Protein AF-A0A3R7V7G3-F1 (afdb_monomer)

Nearest PDB structures (foldseek):
  8i4m-assembly1_m  TM=6.136E-01  e=4.282E-04  Prochlorococcus phage P-SCSP1u
  7q3g-assembly1_B  TM=3.642E-01  e=8.159E-01  Desulfofustis sp. PB-SRB1
  6s0f-assembly1_A  TM=4.697E-01  e=3.737E+00  uncultured bacterium pG7
  6s0f-assembly1_B  TM=4.502E-01  e=4.953E+00  uncultured bacterium pG7
  3abz-assembly1_A  TM=3.541E-01  e=5.866E+00  Kluyveromyces marxianus

Foldseek 3Di:
DDDPDDPPPPDDFPAKDKDKDFFQQPDFKDFAPDAADPDPVQKFKDKQNHTWDDDLVTFWYWAADPVGGGGMIGGNGGRYGGIIMMMIGSDDPPPPPDQPPPNPDPVNVD

Structure (mmCIF, N/CA/C/O backbone):
data_AF-A0A3R7V7G3-F1
#
_entry.id   AF-A0A3R7V7G3-F1
#
loop_
_atom_site.group_PDB
_atom_site.id
_atom_site.type_symbol
_atom_site.label_atom_id
_atom_site.label_alt_id
_atom_site.label_comp_id
_atom_site.label_asym_id
_atom_site.label_entity_id
_atom_site.label_seq_id
_atom_site.pdbx_PDB_ins_code
_atom_site.Cartn_x
_atom_site.Cartn_y
_atom_site.Cartn_z
_atom_site.occupancy
_atom_site.B_iso_or_equiv
_atom_site.auth_seq_id
_atom_site.auth_comp_id
_atom_site.auth_asym_id
_atom_site.auth_atom_id
_atom_site.pdbx_PDB_model_num
ATOM 1 N N . MET A 1 1 ? 26.200 -29.717 -32.144 1.00 53.97 1 MET A N 1
ATOM 2 C CA . MET A 1 1 ? 25.438 -30.305 -31.022 1.00 53.97 1 MET A CA 1
ATOM 3 C C . MET A 1 1 ? 24.330 -29.325 -30.681 1.00 53.97 1 MET A C 1
ATOM 5 O O . MET A 1 1 ? 24.639 -28.250 -30.189 1.00 53.97 1 MET A O 1
ATOM 9 N N . ALA A 1 2 ? 23.085 -29.613 -31.065 1.00 60.56 2 ALA A N 1
ATOM 10 C CA . ALA A 1 2 ? 21.961 -28.725 -30.777 1.00 60.56 2 ALA A CA 1
ATOM 11 C C . ALA A 1 2 ? 21.497 -28.977 -29.339 1.00 60.56 2 ALA A C 1
ATOM 13 O O . ALA A 1 2 ? 21.186 -30.109 -28.975 1.00 60.56 2 ALA A O 1
ATOM 14 N N . TYR A 1 3 ? 21.511 -27.936 -28.517 1.00 64.06 3 TYR A N 1
ATOM 15 C CA . TYR A 1 3 ? 21.035 -27.998 -27.143 1.00 64.06 3 TYR A CA 1
ATOM 16 C C . TYR A 1 3 ? 19.507 -28.187 -27.138 1.00 64.06 3 TYR A C 1
ATOM 18 O O . TYR A 1 3 ? 18.772 -27.313 -27.594 1.00 64.06 3 TYR A O 1
ATOM 26 N N . ILE A 1 4 ? 19.038 -29.345 -26.657 1.00 67.62 4 ILE A N 1
ATOM 27 C CA . ILE A 1 4 ? 17.618 -29.662 -26.427 1.00 67.62 4 ILE A CA 1
ATOM 28 C C . ILE A 1 4 ? 17.340 -29.432 -24.938 1.00 67.62 4 ILE A C 1
ATOM 30 O O . ILE A 1 4 ? 17.350 -30.353 -24.128 1.00 67.62 4 ILE A O 1
ATOM 34 N N . GLY A 1 5 ? 17.153 -28.169 -24.570 1.00 76.31 5 GLY A N 1
ATOM 35 C CA . GLY A 1 5 ? 16.741 -27.746 -23.236 1.00 76.31 5 GLY A CA 1
ATOM 36 C C . GLY A 1 5 ? 15.880 -26.495 -23.344 1.00 76.31 5 GLY A C 1
ATOM 37 O O . GLY A 1 5 ? 16.003 -25.734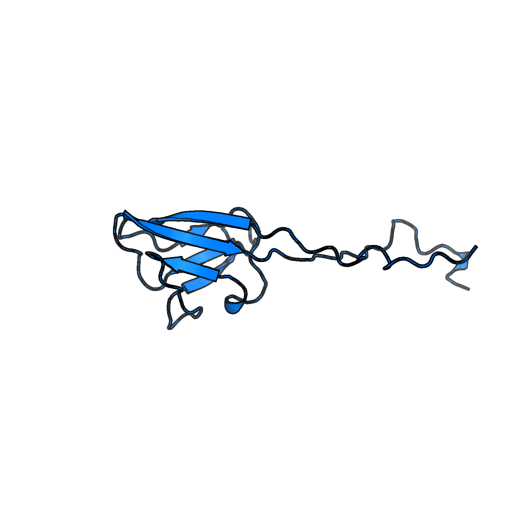 -24.308 1.00 76.31 5 GLY A O 1
ATOM 38 N N . ARG A 1 6 ? 14.970 -26.291 -22.384 1.00 72.75 6 ARG A N 1
ATOM 39 C CA . ARG A 1 6 ? 14.209 -25.039 -22.294 1.00 72.75 6 ARG A CA 1
ATOM 40 C C . ARG A 1 6 ? 15.236 -23.912 -22.130 1.00 72.75 6 ARG A C 1
ATOM 42 O O . ARG A 1 6 ? 16.144 -24.034 -21.312 1.00 72.75 6 ARG A O 1
ATOM 49 N N . ARG A 1 7 ? 15.147 -22.883 -22.974 1.00 74.50 7 ARG A N 1
ATOM 50 C CA . ARG A 1 7 ? 16.058 -21.730 -22.921 1.00 74.50 7 ARG A CA 1
ATOM 51 C C . ARG A 1 7 ? 15.977 -21.130 -21.508 1.00 74.50 7 ARG A C 1
ATOM 53 O O . ARG A 1 7 ? 14.864 -21.132 -20.973 1.00 74.50 7 ARG A O 1
ATOM 60 N N . PRO A 1 8 ? 17.091 -20.668 -20.913 1.00 69.94 8 PRO A N 1
ATOM 61 C CA . PRO A 1 8 ? 17.036 -19.893 -19.681 1.00 69.94 8 PRO A CA 1
ATOM 62 C C . PRO A 1 8 ? 16.019 -18.769 -19.852 1.00 69.94 8 PRO A C 1
ATOM 64 O O . PRO A 1 8 ? 15.979 -18.121 -20.898 1.00 69.94 8 PRO A O 1
ATOM 67 N N . ASP A 1 9 ? 15.145 -18.605 -18.873 1.00 65.31 9 ASP A N 1
ATOM 68 C CA . ASP A 1 9 ? 14.212 -17.494 -18.816 1.00 65.31 9 ASP A CA 1
ATOM 69 C C . ASP A 1 9 ? 14.995 -16.173 -18.831 1.00 65.31 9 ASP A C 1
ATOM 71 O O . ASP A 1 9 ? 15.728 -15.846 -17.909 1.00 65.31 9 ASP A O 1
ATOM 75 N N . GLU A 1 10 ? 14.855 -15.419 -19.922 1.00 58.78 10 GLU A N 1
ATOM 76 C CA . GLU A 1 10 ? 15.418 -14.066 -20.075 1.00 58.78 10 GLU A CA 1
ATOM 77 C C . GLU A 1 10 ? 14.526 -13.003 -19.412 1.00 58.78 10 GLU A C 1
ATOM 79 O O . GLU A 1 10 ? 14.812 -11.808 -19.460 1.00 58.78 10 GLU A O 1
ATOM 84 N N . VAL A 1 11 ? 13.413 -13.435 -18.812 1.00 58.66 11 VAL A N 1
ATOM 85 C CA . VAL A 1 11 ? 12.499 -12.564 -18.083 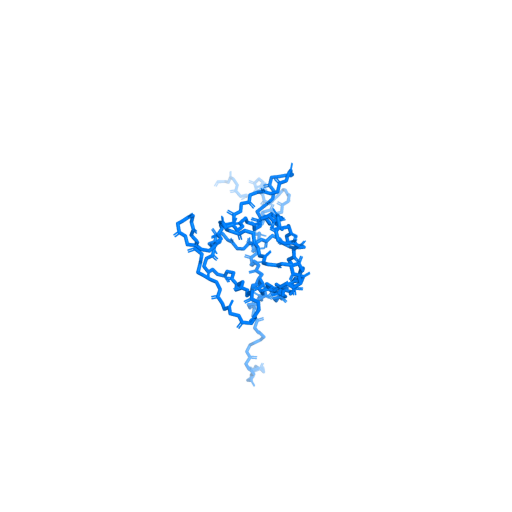1.00 58.66 11 VAL A CA 1
ATOM 86 C C . VAL A 1 11 ? 13.047 -12.415 -16.672 1.00 58.66 11 VAL A C 1
ATOM 88 O O . VAL A 1 11 ? 12.762 -13.233 -15.798 1.00 58.66 11 VAL A O 1
ATOM 91 N N . PHE A 1 12 ? 13.821 -11.356 -16.452 1.00 59.50 12 PHE A N 1
ATOM 92 C CA . PHE A 1 12 ? 13.974 -10.811 -15.111 1.00 59.50 12 PHE A CA 1
ATOM 93 C C . PHE A 1 12 ? 12.562 -10.475 -14.628 1.00 59.50 12 PHE A C 1
ATOM 95 O O . PHE A 1 12 ? 11.821 -9.792 -15.326 1.00 59.50 12 PHE A O 1
ATOM 102 N N . ARG A 1 13 ? 12.136 -11.095 -13.528 1.00 59.00 13 ARG A N 1
ATOM 103 C CA . ARG A 1 13 ? 11.006 -10.594 -12.754 1.00 59.00 13 ARG A CA 1
ATOM 104 C C . ARG A 1 13 ? 11.599 -9.921 -11.543 1.00 59.00 13 ARG A C 1
ATOM 106 O O . ARG A 1 13 ? 12.421 -10.539 -10.859 1.00 59.00 13 ARG A O 1
ATOM 113 N N . ALA A 1 14 ? 11.160 -8.706 -11.260 1.00 63.59 14 AL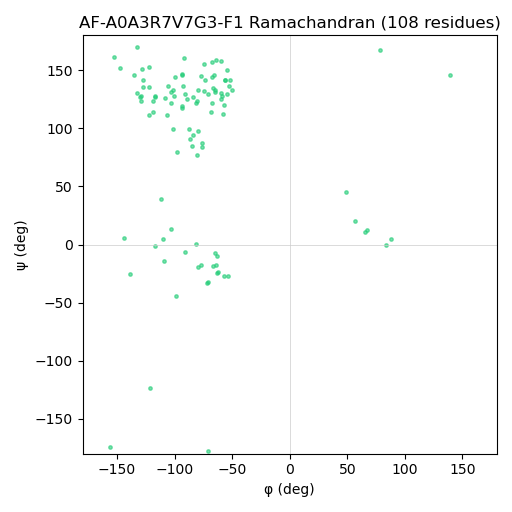A A N 1
ATOM 114 C CA . ALA A 1 14 ? 11.401 -8.115 -9.956 1.00 63.59 14 ALA A CA 1
ATOM 115 C C . ALA A 1 14 ? 10.915 -9.076 -8.849 1.00 63.59 14 ALA A C 1
ATOM 117 O O . ALA A 1 14 ? 9.871 -9.725 -8.973 1.00 63.59 14 ALA A O 1
ATOM 118 N N . GLN A 1 15 ? 11.718 -9.235 -7.793 1.00 75.06 15 GLN A N 1
ATOM 119 C CA . GLN A 1 15 ? 11.287 -9.965 -6.605 1.00 75.06 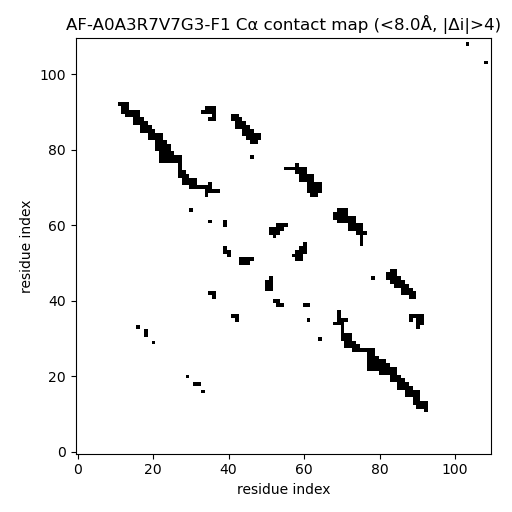15 GLN A CA 1
ATOM 120 C C . GLN A 1 15 ? 10.174 -9.156 -5.941 1.00 75.06 15 GLN A C 1
ATOM 122 O O . GLN A 1 15 ? 10.293 -7.942 -5.821 1.00 75.06 15 GLN A O 1
ATOM 127 N N . ALA A 1 16 ? 9.094 -9.828 -5.543 1.00 82.81 16 ALA A N 1
ATOM 128 C CA . ALA A 1 16 ? 8.026 -9.152 -4.830 1.00 82.81 16 ALA A CA 1
ATOM 129 C C . ALA A 1 16 ? 8.495 -8.778 -3.417 1.00 82.81 16 ALA A C 1
ATOM 131 O O . ALA A 1 16 ? 8.989 -9.642 -2.686 1.00 82.81 16 ALA A O 1
ATOM 132 N N . ASP A 1 17 ? 8.303 -7.518 -3.043 1.00 89.19 17 ASP A N 1
ATOM 133 C CA . ASP A 1 17 ? 8.623 -6.990 -1.720 1.00 89.19 17 ASP A CA 1
ATOM 134 C C . ASP A 1 17 ? 7.399 -7.057 -0.801 1.00 89.19 17 ASP A C 1
ATOM 136 O O . ASP A 1 17 ? 6.251 -6.922 -1.238 1.00 89.19 17 ASP A O 1
ATOM 140 N N . HIS A 1 18 ? 7.656 -7.283 0.487 1.00 91.75 18 HIS A N 1
ATOM 141 C CA . HIS A 1 18 ? 6.633 -7.351 1.523 1.00 91.75 18 HIS A CA 1
ATOM 142 C C . HIS A 1 18 ? 6.917 -6.314 2.607 1.00 91.75 18 HIS A C 1
ATOM 144 O O . HIS A 1 18 ? 7.843 -6.482 3.402 1.00 91.75 18 HIS A O 1
ATOM 150 N N . ASP A 1 19 ? 6.062 -5.299 2.690 1.00 92.94 19 ASP A N 1
ATOM 151 C CA . ASP A 1 19 ? 6.110 -4.283 3.737 1.00 92.94 19 ASP A CA 1
ATOM 152 C C . ASP A 1 19 ? 4.981 -4.509 4.748 1.00 92.94 19 ASP A C 1
ATOM 154 O O . ASP A 1 19 ? 3.837 -4.771 4.373 1.00 92.94 19 ASP A O 1
ATOM 158 N N . SER A 1 20 ? 5.295 -4.402 6.040 1.00 93.56 20 SER A N 1
ATOM 159 C CA . SER A 1 20 ? 4.325 -4.533 7.133 1.00 93.56 20 SER A CA 1
ATOM 160 C C . SER A 1 20 ? 4.298 -3.278 7.995 1.00 93.56 20 SER A C 1
ATOM 162 O O . SER A 1 20 ? 5.349 -2.789 8.411 1.00 93.56 20 SER A O 1
ATOM 164 N N . PHE A 1 21 ? 3.099 -2.815 8.330 1.00 93.94 21 PHE A N 1
ATOM 165 C CA . PHE A 1 21 ? 2.850 -1.658 9.182 1.00 93.94 21 PHE A CA 1
ATOM 166 C C . PHE A 1 21 ? 1.789 -1.986 10.236 1.00 93.94 21 PHE A C 1
ATOM 168 O O . PHE A 1 21 ? 1.115 -3.017 10.190 1.00 93.94 21 PHE A O 1
ATOM 175 N N . THR A 1 22 ? 1.621 -1.086 11.198 1.00 94.75 22 THR A N 1
ATOM 176 C CA . THR A 1 22 ? 0.590 -1.201 12.231 1.00 94.75 22 THR A CA 1
ATOM 177 C C . THR A 1 22 ? -0.189 0.100 12.300 1.00 94.75 22 THR A C 1
ATOM 179 O O . THR A 1 22 ? 0.405 1.173 12.404 1.00 94.75 22 THR A O 1
ATOM 182 N N . GLY A 1 23 ? -1.515 -0.000 12.228 1.00 91.31 23 GLY A N 1
ATOM 183 C CA . GLY A 1 23 ? -2.409 1.138 12.39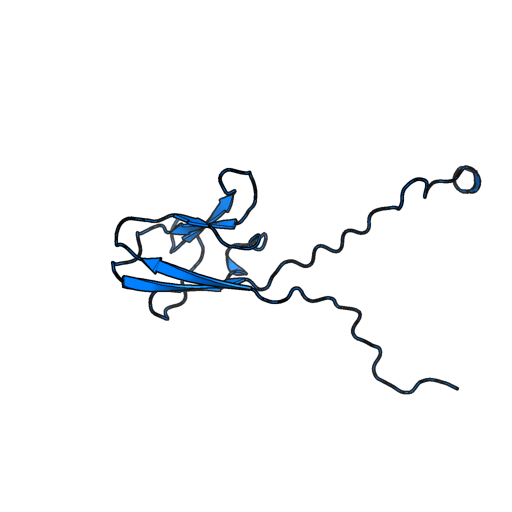6 1.00 91.31 23 GLY A CA 1
ATOM 184 C C . GLY A 1 23 ? -2.383 1.676 13.826 1.00 91.31 23 GLY A C 1
ATOM 185 O O . GLY A 1 23 ? -2.284 0.922 14.796 1.00 91.31 23 GLY A O 1
ATOM 186 N N . ASP A 1 24 ? -2.502 2.990 13.968 1.00 89.88 24 ASP A N 1
ATOM 187 C CA . ASP A 1 24 ? -2.566 3.697 15.253 1.00 89.88 24 ASP A CA 1
ATOM 188 C C . ASP A 1 24 ? -3.911 4.425 15.462 1.00 89.88 24 ASP A C 1
ATOM 190 O O . ASP A 1 24 ? -4.135 5.026 16.512 1.00 89.88 24 ASP A O 1
ATOM 194 N N . GLY A 1 25 ? -4.826 4.360 14.487 1.00 89.62 25 GLY A N 1
ATOM 195 C CA . GLY A 1 25 ? -6.110 5.058 14.506 1.00 89.62 25 GLY A CA 1
ATOM 196 C C . GLY A 1 25 ? -6.071 6.514 14.032 1.00 89.62 25 GLY A C 1
ATOM 197 O O . GLY A 1 25 ? -7.125 7.149 14.012 1.00 89.62 25 GLY A O 1
ATOM 198 N N . SER A 1 26 ? -4.910 7.062 13.651 1.00 92.31 26 SER A N 1
ATOM 199 C CA . SER A 1 26 ? -4.788 8.466 13.221 1.00 92.31 26 SER A CA 1
ATOM 200 C C . SER A 1 26 ? -3.871 8.698 12.017 1.00 92.31 26 SER A C 1
ATOM 202 O O . SER A 1 26 ? -4.046 9.695 11.313 1.00 92.31 26 SER A O 1
ATOM 204 N N . THR A 1 27 ? -2.900 7.826 11.774 1.00 93.31 27 THR A N 1
ATOM 205 C CA . THR A 1 27 ? -1.949 7.917 10.672 1.00 93.31 27 THR A CA 1
ATOM 206 C C . THR A 1 27 ? -2.570 7.320 9.416 1.00 93.31 27 THR A C 1
ATOM 208 O O . THR A 1 27 ? -3.049 6.189 9.402 1.00 93.31 27 THR A O 1
ATOM 211 N N . VAL A 1 28 ? -2.564 8.103 8.340 1.00 94.19 28 VAL A N 1
ATOM 212 C CA . VAL A 1 28 ? -3.084 7.703 7.022 1.00 94.19 28 VAL A CA 1
ATOM 213 C C . VAL A 1 28 ? -1.983 7.489 5.990 1.00 94.19 28 VAL A C 1
ATOM 215 O O . VAL A 1 28 ? -2.246 6.918 4.939 1.00 94.19 28 VAL A O 1
ATOM 218 N N . ILE A 1 29 ? -0.764 7.948 6.272 1.00 94.06 29 ILE A N 1
ATOM 219 C CA . ILE A 1 29 ? 0.361 7.922 5.338 1.00 94.06 29 ILE A CA 1
ATOM 220 C C . ILE A 1 29 ? 1.367 6.870 5.788 1.00 94.06 29 ILE A C 1
ATOM 222 O O . ILE A 1 29 ? 1.859 6.928 6.913 1.00 94.06 29 ILE A O 1
ATOM 226 N N . PHE A 1 30 ? 1.701 5.958 4.880 1.00 93.44 30 PHE A N 1
ATOM 227 C CA . PHE A 1 30 ? 2.715 4.927 5.070 1.00 93.44 30 PHE A CA 1
ATOM 228 C C . PHE A 1 30 ? 3.628 4.905 3.845 1.00 93.44 30 PHE A C 1
ATOM 230 O O . PHE A 1 30 ? 3.146 4.881 2.714 1.00 93.44 30 PHE A O 1
ATOM 237 N N . ASP A 1 31 ? 4.939 4.940 4.066 1.00 93.88 31 ASP A N 1
ATOM 238 C CA . ASP A 1 31 ? 5.935 4.914 2.994 1.00 93.88 31 ASP A CA 1
ATOM 239 C C . ASP A 1 31 ? 6.504 3.486 2.862 1.00 93.88 31 ASP A C 1
ATOM 241 O O . ASP A 1 31 ? 6.932 2.886 3.850 1.00 93.88 31 ASP A O 1
ATOM 245 N N . LEU A 1 32 ? 6.473 2.942 1.644 1.00 91.00 32 LEU A N 1
ATOM 246 C CA . LEU A 1 32 ? 7.008 1.630 1.273 1.00 91.00 32 LEU A CA 1
ATOM 247 C C . LEU A 1 32 ? 8.536 1.647 1.201 1.00 91.00 32 LEU A C 1
ATOM 249 O O . LEU A 1 32 ? 9.159 2.687 0.962 1.00 91.00 32 LEU A O 1
ATOM 253 N N . SER A 1 33 ? 9.146 0.475 1.375 1.00 89.50 33 SER A N 1
ATOM 254 C CA . SER A 1 33 ? 10.603 0.320 1.296 1.00 89.50 33 SER A CA 1
ATOM 255 C C . SER A 1 33 ? 11.128 0.455 -0.138 1.00 89.50 33 SER A C 1
ATOM 257 O O . SER A 1 33 ? 12.216 0.998 -0.358 1.00 89.50 33 SER A O 1
ATOM 259 N N . VAL A 1 34 ? 10.324 0.028 -1.114 1.00 87.56 34 VAL A N 1
ATOM 260 C CA . VAL A 1 34 ? 10.621 0.052 -2.552 1.00 87.56 34 VAL A CA 1
ATOM 261 C C . VAL A 1 34 ? 9.549 0.847 -3.295 1.00 87.56 34 VAL A C 1
ATOM 263 O O . VAL A 1 34 ? 8.404 0.939 -2.852 1.00 87.56 34 VAL A O 1
ATOM 266 N N . ASP A 1 35 ? 9.926 1.430 -4.434 1.00 87.69 35 ASP A N 1
ATOM 267 C CA . ASP A 1 35 ? 8.993 2.128 -5.316 1.00 87.69 35 ASP A CA 1
ATOM 268 C C . ASP A 1 35 ? 7.819 1.219 -5.713 1.00 87.69 35 ASP A C 1
ATOM 270 O O . ASP A 1 35 ? 7.991 0.082 -6.164 1.00 87.69 35 ASP A O 1
ATOM 274 N N . ALA A 1 36 ? 6.614 1.745 -5.544 1.00 85.81 36 ALA A N 1
ATOM 275 C CA . ALA A 1 36 ? 5.367 1.148 -5.972 1.00 85.81 36 ALA A CA 1
ATOM 276 C C . ALA A 1 36 ? 5.261 1.099 -7.510 1.00 85.81 36 ALA A C 1
ATOM 278 O O . ALA A 1 36 ? 5.912 1.878 -8.216 1.00 85.81 36 ALA A O 1
ATOM 279 N N . PRO A 1 37 ? 4.426 0.190 -8.044 1.00 83.25 37 PRO A N 1
ATOM 280 C CA . PRO A 1 37 ? 4.102 0.163 -9.464 1.00 83.25 37 PRO A CA 1
ATOM 281 C C . PRO A 1 37 ? 3.355 1.435 -9.896 1.00 83.25 37 PRO A C 1
ATOM 283 O O . PRO A 1 37 ? 2.724 2.108 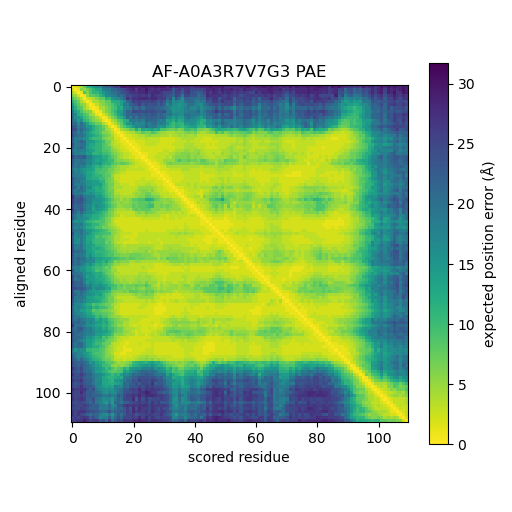-9.083 1.00 83.25 37 PRO A O 1
ATOM 286 N N . ASP A 1 38 ? 3.385 1.731 -11.199 1.00 79.31 38 ASP A N 1
ATOM 287 C CA . ASP A 1 38 ? 2.762 2.937 -11.773 1.00 79.31 38 ASP A CA 1
ATOM 288 C C . ASP A 1 38 ? 1.227 2.963 -11.620 1.00 79.31 38 ASP A C 1
ATOM 290 O O . ASP A 1 38 ? 0.600 4.010 -11.775 1.00 79.31 38 ASP A O 1
ATOM 294 N N . ASN A 1 39 ? 0.614 1.809 -11.343 1.00 82.38 39 ASN A N 1
ATOM 295 C CA . ASN A 1 39 ? -0.819 1.659 -11.137 1.00 82.38 39 ASN A CA 1
ATOM 296 C C . ASN A 1 39 ? -1.118 1.148 -9.723 1.00 82.38 39 ASN A C 1
ATOM 298 O O . ASN A 1 39 ? -0.706 0.054 -9.338 1.00 82.38 39 ASN A O 1
ATOM 302 N N . ASP A 1 40 ? -1.936 1.901 -8.990 1.00 81.19 40 ASP A N 1
ATOM 303 C CA . ASP A 1 40 ? -2.382 1.588 -7.632 1.00 81.19 40 ASP A CA 1
ATOM 304 C C . ASP A 1 40 ? -3.022 0.196 -7.489 1.00 81.19 40 ASP A C 1
ATOM 306 O O . ASP A 1 40 ? -2.979 -0.397 -6.407 1.00 81.19 40 ASP A O 1
ATOM 310 N N . ALA A 1 41 ? -3.612 -0.332 -8.568 1.00 83.12 41 ALA A N 1
ATOM 311 C CA . ALA A 1 41 ? -4.257 -1.646 -8.595 1.00 83.12 41 ALA A CA 1
ATOM 312 C C . ALA A 1 41 ? -3.300 -2.837 -8.678 1.00 83.12 41 ALA A C 1
ATOM 314 O O . ALA A 1 41 ? -3.707 -3.957 -8.350 1.00 83.12 41 ALA A O 1
ATOM 315 N N . ASP A 1 42 ? -2.053 -2.599 -9.078 1.00 86.44 42 ASP A N 1
ATOM 316 C CA . ASP A 1 42 ? -1.025 -3.638 -9.140 1.00 86.44 42 ASP A CA 1
ATOM 317 C C . ASP A 1 42 ? -0.435 -3.918 -7.750 1.00 86.44 42 ASP A C 1
ATOM 319 O O . ASP A 1 42 ? 0.104 -4.996 -7.500 1.00 86.44 42 ASP A O 1
ATOM 323 N N . LEU A 1 43 ? -0.598 -2.977 -6.817 1.00 90.31 43 LEU A N 1
ATOM 324 C CA . LEU A 1 43 ? -0.237 -3.151 -5.420 1.00 90.31 43 LEU A CA 1
ATOM 325 C C . LEU A 1 43 ? -1.322 -3.941 -4.675 1.00 90.31 43 LEU A C 1
ATOM 327 O O . LEU A 1 43 ? -2.513 -3.635 -4.755 1.00 90.31 43 LEU A O 1
ATOM 331 N N . ALA A 1 44 ? -0.921 -4.946 -3.897 1.00 91.88 44 ALA A N 1
ATOM 332 C CA . ALA A 1 44 ? -1.849 -5.684 -3.049 1.00 91.88 44 ALA A CA 1
ATOM 333 C C . ALA A 1 44 ? -1.724 -5.211 -1.596 1.00 91.88 44 ALA A C 1
ATOM 335 O O . ALA A 1 44 ? -0.819 -5.624 -0.875 1.00 91.88 44 ALA A O 1
ATOM 336 N N . VAL A 1 45 ? -2.649 -4.343 -1.180 1.00 93.44 45 VAL A N 1
ATOM 337 C CA . VAL A 1 45 ? -2.723 -3.788 0.179 1.00 93.44 45 VAL A CA 1
ATOM 338 C C . VAL A 1 45 ? -3.795 -4.510 0.986 1.00 93.44 45 VAL A C 1
ATOM 340 O O . VAL A 1 45 ? -4.931 -4.673 0.526 1.00 93.44 45 VAL A O 1
ATOM 343 N N . PHE A 1 46 ? -3.451 -4.900 2.207 1.00 94.69 46 PHE A N 1
ATOM 344 C CA . PHE A 1 46 ? -4.344 -5.577 3.136 1.00 94.69 46 PHE A CA 1
ATOM 345 C C . PHE A 1 46 ? -4.361 -4.853 4.477 1.00 94.69 46 PHE A C 1
ATOM 347 O O . PHE A 1 46 ? -3.328 -4.387 4.948 1.00 94.69 46 PHE A O 1
ATOM 354 N N . VAL A 1 47 ? -5.545 -4.779 5.081 1.00 94.38 47 VAL A N 1
ATOM 355 C CA . VAL A 1 47 ? -5.765 -4.275 6.442 1.00 94.38 47 VAL A CA 1
ATOM 356 C C . VAL A 1 47 ? -6.591 -5.328 7.168 1.00 94.38 47 VAL A C 1
ATOM 358 O O . VAL A 1 47 ? -7.643 -5.714 6.661 1.00 94.38 47 VAL A O 1
ATOM 361 N N . ASP A 1 48 ? -6.098 -5.841 8.294 1.00 93.50 48 ASP A N 1
ATOM 362 C CA . ASP A 1 48 ? -6.708 -6.940 9.056 1.00 93.50 48 ASP A CA 1
ATOM 363 C C . ASP A 1 48 ? -7.081 -8.138 8.169 1.00 93.50 48 ASP A C 1
ATOM 365 O O . ASP A 1 48 ? -8.177 -8.698 8.237 1.00 93.50 48 ASP A O 1
ATOM 369 N N . ASN A 1 49 ? -6.157 -8.516 7.278 1.00 92.12 49 ASN A N 1
ATOM 370 C CA . ASN A 1 49 ? -6.324 -9.618 6.328 1.00 92.12 49 ASN A CA 1
ATOM 371 C C . ASN A 1 49 ? -7.430 -9.390 5.265 1.00 92.12 49 ASN A C 1
ATOM 373 O O . ASN A 1 49 ? -7.780 -10.311 4.520 1.00 92.12 49 ASN A O 1
ATOM 377 N N . VAL A 1 50 ? -7.964 -8.165 5.159 1.00 93.69 50 VAL A N 1
ATOM 378 C CA . VAL A 1 50 ? -8.937 -7.739 4.142 1.00 93.69 50 VAL A CA 1
ATOM 379 C C . VAL A 1 50 ? -8.238 -6.911 3.069 1.00 93.69 50 VAL A C 1
ATOM 381 O O . VAL A 1 50 ? -7.662 -5.857 3.353 1.00 93.69 50 VAL A O 1
ATOM 384 N N . ARG A 1 51 ? -8.329 -7.365 1.813 1.00 93.19 51 ARG A N 1
ATOM 385 C CA . ARG A 1 51 ? -7.793 -6.631 0.659 1.00 93.19 51 ARG A CA 1
ATOM 386 C C . ARG A 1 51 ? -8.534 -5.307 0.476 1.00 93.19 51 ARG A C 1
ATOM 388 O O . ARG A 1 51 ? -9.762 -5.279 0.463 1.00 93.19 51 ARG A O 1
ATOM 395 N N . GLN A 1 52 ? -7.773 -4.241 0.277 1.00 94.25 52 GLN A N 1
ATOM 396 C CA . GLN A 1 52 ? -8.281 -2.891 0.069 1.00 94.25 52 GLN A CA 1
ATOM 397 C C . GLN A 1 52 ? -8.431 -2.567 -1.422 1.00 94.25 52 GLN A C 1
ATOM 399 O O . GLN A 1 52 ? -7.648 -3.039 -2.248 1.00 94.25 52 GLN A O 1
ATOM 404 N N . GLU A 1 53 ? -9.444 -1.771 -1.774 1.00 93.31 53 GLU A N 1
ATOM 405 C CA . GLU A 1 53 ? -9.654 -1.312 -3.152 1.00 93.31 53 GLU A CA 1
ATOM 406 C C . GLU A 1 53 ? -8.890 0.007 -3.380 1.00 93.31 53 GLU A C 1
ATOM 408 O O . GLU A 1 53 ? -9.103 0.967 -2.628 1.00 93.31 53 GLU A O 1
ATOM 413 N N . PRO A 1 54 ? -8.021 0.095 -4.402 1.00 93.06 54 PRO A N 1
ATOM 414 C CA . PRO A 1 54 ? -7.345 1.343 -4.745 1.00 93.06 54 PRO A CA 1
ATOM 415 C C . PRO A 1 54 ? -8.341 2.398 -5.248 1.00 93.06 54 PRO A C 1
ATOM 417 O O . PRO A 1 54 ? -9.318 2.092 -5.935 1.00 93.06 54 PRO A O 1
ATOM 420 N N . GLY A 1 55 ? -8.072 3.664 -4.943 1.00 88.88 55 GLY A N 1
ATOM 421 C CA . GLY A 1 55 ? -8.812 4.824 -5.423 1.00 88.88 55 GLY A CA 1
ATOM 422 C C . GLY A 1 55 ? -9.038 5.889 -4.349 1.00 88.88 55 GLY A C 1
ATOM 423 O O . GLY A 1 55 ? -9.306 5.598 -3.185 1.00 88.88 55 GLY A O 1
ATOM 424 N N . SER A 1 56 ? -9.040 7.153 -4.774 1.00 85.25 56 SER A N 1
ATOM 425 C CA . SER A 1 56 ? -9.254 8.318 -3.898 1.00 85.25 56 SER A CA 1
ATOM 426 C C . SER A 1 56 ? -10.633 8.362 -3.235 1.00 85.25 56 SER A C 1
ATOM 428 O O . SER A 1 56 ? -10.796 8.968 -2.184 1.00 85.25 56 SER A O 1
ATOM 430 N N . SER A 1 57 ? -11.632 7.719 -3.844 1.00 89.62 57 SER A N 1
ATOM 431 C CA . SER A 1 57 ? -12.984 7.551 -3.285 1.00 89.62 57 SER A CA 1
ATOM 432 C C . SER A 1 57 ? -13.220 6.143 -2.719 1.00 89.62 57 SER A C 1
ATOM 434 O O . SER A 1 57 ? -14.370 5.752 -2.519 1.00 89.62 57 SER A O 1
ATOM 436 N N . LYS A 1 58 ? -12.149 5.360 -2.542 1.00 89.81 58 LYS A N 1
ATOM 437 C CA . LYS A 1 58 ? -12.158 3.957 -2.107 1.00 89.81 58 LYS A CA 1
ATOM 438 C C . LYS A 1 58 ? -11.343 3.818 -0.818 1.00 89.81 58 LYS A C 1
ATOM 440 O O . LYS A 1 58 ? -11.668 4.503 0.149 1.00 89.81 58 LYS A O 1
ATOM 445 N N . SER A 1 59 ? -10.325 2.955 -0.780 1.00 91.69 59 SER A N 1
ATOM 446 C CA . SER A 1 59 ? -9.545 2.698 0.435 1.00 91.69 59 SER A CA 1
ATOM 447 C C . SER A 1 59 ? -8.225 3.469 0.491 1.00 91.69 59 SER A C 1
ATOM 449 O O . SER A 1 59 ? -7.894 4.003 1.550 1.00 91.69 59 SER A O 1
ATOM 451 N N . TYR A 1 60 ? -7.456 3.528 -0.603 1.00 93.81 60 TYR A N 1
ATOM 452 C CA . TYR A 1 60 ? -6.122 4.149 -0.609 1.00 93.81 60 TYR A CA 1
ATOM 453 C C . TYR A 1 60 ? -5.706 4.692 -1.981 1.00 93.81 60 TYR A C 1
ATOM 455 O O . TYR A 1 60 ? -6.229 4.270 -3.006 1.00 93.81 60 TYR A O 1
ATOM 463 N N . THR A 1 61 ? -4.721 5.587 -1.999 1.00 92.94 61 THR A N 1
ATOM 464 C CA . THR A 1 61 ? -4.029 6.062 -3.211 1.00 92.94 61 THR A CA 1
ATOM 465 C C . THR A 1 61 ? -2.523 5.936 -3.059 1.00 92.94 61 THR A C 1
ATOM 467 O O . THR A 1 61 ? -2.014 6.072 -1.942 1.00 92.94 61 THR A O 1
ATOM 470 N N . ILE A 1 62 ? -1.809 5.752 -4.167 1.00 92.31 62 ILE A N 1
ATOM 471 C CA . ILE A 1 62 ? -0.343 5.788 -4.193 1.00 92.31 62 ILE A CA 1
ATOM 472 C C . ILE A 1 62 ? 0.136 7.154 -4.696 1.00 92.31 62 ILE A C 1
ATOM 474 O O . ILE A 1 62 ? -0.488 7.791 -5.543 1.00 92.31 62 ILE A O 1
ATOM 478 N N . GLY A 1 63 ? 1.243 7.641 -4.145 1.00 90.81 63 GLY A N 1
ATOM 479 C CA . GLY A 1 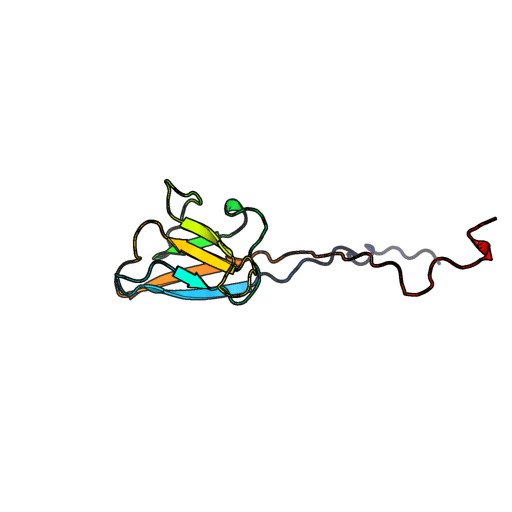63 ? 1.859 8.887 -4.569 1.00 90.81 63 GLY A CA 1
ATOM 480 C C . GLY A 1 63 ? 3.343 8.973 -4.245 1.00 90.81 63 GLY A C 1
ATOM 481 O O . GLY A 1 63 ? 3.974 8.023 -3.775 1.00 90.81 63 GLY A O 1
ATOM 482 N N . ALA A 1 64 ? 3.898 10.153 -4.508 1.00 91.31 64 ALA A N 1
ATOM 483 C CA . ALA A 1 64 ? 5.287 10.454 -4.215 1.00 91.31 64 ALA A CA 1
ATOM 484 C C . ALA A 1 64 ? 5.536 10.639 -2.707 1.00 91.31 64 ALA A C 1
ATOM 486 O O . ALA A 1 64 ? 4.737 11.250 -1.986 1.00 91.31 64 ALA A O 1
ATOM 487 N N . ASP A 1 65 ? 6.684 10.151 -2.246 1.00 89.06 65 ASP A N 1
ATOM 488 C CA . ASP A 1 65 ? 7.243 10.469 -0.940 1.00 89.06 65 ASP A CA 1
ATOM 489 C C . ASP A 1 65 ? 7.765 11.920 -0.887 1.00 89.06 65 ASP A C 1
ATOM 491 O O . ASP A 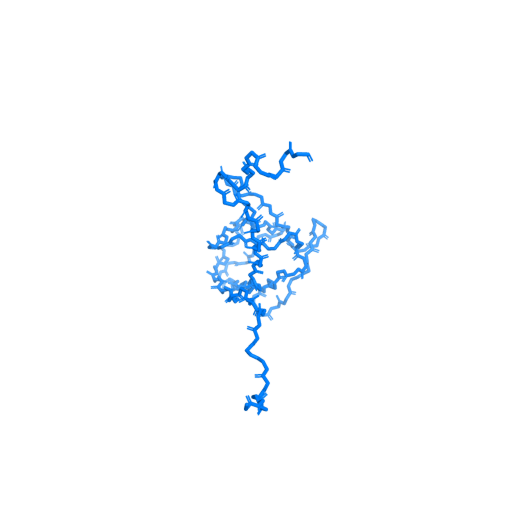1 65 ? 7.682 12.688 -1.849 1.00 89.06 65 ASP A O 1
ATOM 495 N N . GLY A 1 66 ? 8.341 12.316 0.252 1.00 84.00 66 GLY A N 1
ATOM 496 C CA . GLY A 1 66 ? 8.956 13.644 0.408 1.00 84.00 66 GLY A CA 1
ATOM 497 C C . GLY A 1 66 ? 10.168 13.905 -0.502 1.00 84.00 66 GLY A C 1
ATOM 498 O O . GLY A 1 66 ? 10.626 15.040 -0.582 1.00 84.00 66 GLY A O 1
ATOM 499 N N . SER A 1 67 ? 10.675 12.874 -1.183 1.00 87.44 67 SER A N 1
ATOM 500 C CA . SER A 1 67 ? 11.827 12.916 -2.089 1.00 87.44 67 SER A CA 1
ATOM 501 C C . SER A 1 67 ? 11.434 12.737 -3.565 1.00 87.44 67 SER A C 1
ATOM 503 O O . SER A 1 67 ? 12.317 12.681 -4.418 1.00 87.44 67 SER A O 1
ATOM 505 N N . GLY A 1 68 ? 10.135 12.661 -3.884 1.00 86.12 68 GLY A N 1
ATOM 506 C CA . GLY A 1 68 ? 9.622 12.530 -5.251 1.00 86.12 68 GLY A CA 1
ATOM 507 C C . GLY A 1 68 ? 9.490 11.097 -5.782 1.00 86.12 68 GLY A C 1
ATOM 508 O O . GLY A 1 68 ? 9.148 10.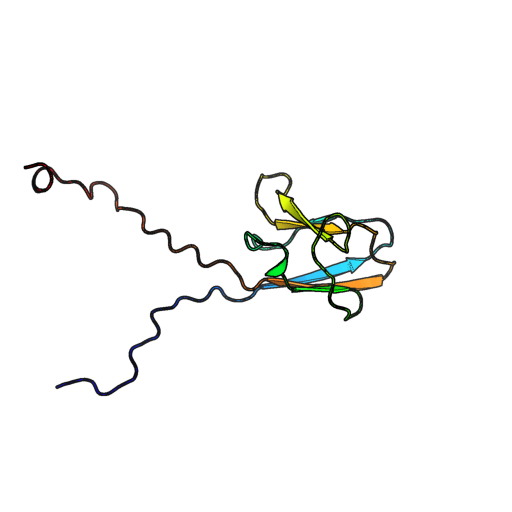925 -6.948 1.00 86.12 68 GLY A O 1
ATOM 509 N N . ASN A 1 69 ? 9.738 10.072 -4.966 1.00 88.12 69 ASN A N 1
ATOM 510 C CA . ASN A 1 69 ? 9.675 8.670 -5.389 1.00 88.12 69 ASN A CA 1
ATOM 511 C C . ASN A 1 69 ? 8.290 8.090 -5.110 1.00 88.12 69 ASN A C 1
ATOM 513 O O . ASN A 1 69 ? 7.738 8.319 -4.034 1.00 88.12 69 ASN A O 1
ATOM 517 N N . ILE A 1 70 ? 7.728 7.330 -6.048 1.00 89.19 70 ILE A N 1
ATOM 518 C CA . ILE A 1 70 ? 6.373 6.777 -5.932 1.00 89.19 70 ILE A CA 1
ATOM 519 C C . ILE A 1 70 ? 6.386 5.593 -4.965 1.00 89.19 70 ILE A C 1
ATOM 521 O O . ILE A 1 70 ? 6.527 4.456 -5.381 1.00 89.19 70 ILE A O 1
ATOM 525 N N . ARG A 1 71 ? 6.289 5.852 -3.662 1.00 91.31 71 ARG A N 1
ATOM 526 C CA . ARG A 1 71 ? 6.303 4.821 -2.604 1.00 91.31 71 ARG A CA 1
ATOM 527 C C . ARG A 1 71 ? 5.387 5.145 -1.427 1.00 91.31 71 ARG A C 1
ATOM 529 O O . ARG A 1 71 ? 5.358 4.412 -0.447 1.00 91.31 71 ARG A O 1
ATOM 536 N N . ARG A 1 72 ? 4.604 6.219 -1.512 1.00 93.06 72 ARG A N 1
ATOM 537 C CA . ARG A 1 72 ? 3.695 6.633 -0.445 1.00 93.06 72 ARG A CA 1
ATOM 538 C C . ARG A 1 72 ? 2.303 6.066 -0.656 1.00 93.06 72 ARG A C 1
ATOM 540 O O . ARG A 1 72 ? 1.640 6.438 -1.618 1.00 93.06 72 ARG A O 1
ATOM 547 N N . ILE A 1 73 ? 1.819 5.268 0.285 1.00 93.19 73 ILE A N 1
ATOM 548 C CA . ILE A 1 73 ? 0.409 4.892 0.385 1.00 93.19 73 ILE A CA 1
ATOM 549 C C . ILE A 1 73 ? -0.294 5.896 1.291 1.00 93.19 73 ILE A C 1
ATOM 551 O O . ILE A 1 73 ? 0.149 6.166 2.406 1.00 93.19 73 ILE A O 1
ATOM 555 N N . THR A 1 74 ? -1.411 6.440 0.817 1.00 94.31 74 THR A N 1
ATOM 556 C CA . THR A 1 74 ? -2.297 7.295 1.611 1.00 94.31 74 THR A CA 1
ATOM 557 C C . THR A 1 74 ? -3.670 6.650 1.703 1.00 94.31 74 THR A C 1
ATOM 559 O O . THR A 1 74 ? -4.363 6.520 0.696 1.00 94.31 74 THR A O 1
ATOM 562 N N . PHE A 1 75 ? -4.071 6.246 2.904 1.00 94.00 75 PHE A N 1
ATOM 563 C CA . PHE A 1 75 ? -5.413 5.744 3.169 1.00 94.00 75 PHE A CA 1
ATOM 564 C C . PHE A 1 75 ? -6.423 6.888 3.262 1.00 94.00 75 PHE A C 1
ATOM 566 O O . PHE A 1 75 ? -6.132 7.966 3.779 1.00 94.00 75 PHE A O 1
ATOM 573 N N . VAL A 1 76 ? -7.644 6.632 2.796 1.00 93.75 76 VAL A N 1
ATOM 574 C CA . VAL A 1 76 ? -8.764 7.582 2.896 1.00 93.75 76 VAL A CA 1
ATOM 575 C C . VAL A 1 76 ? -9.262 7.691 4.344 1.00 93.75 76 VAL A C 1
ATOM 577 O O . VAL A 1 76 ? -9.680 8.759 4.785 1.00 93.75 76 VAL A O 1
ATOM 580 N N . VAL A 1 77 ? -9.188 6.589 5.097 1.00 91.69 77 VAL A N 1
ATOM 581 C CA . VAL A 1 77 ? -9.535 6.506 6.522 1.00 91.69 77 VAL A CA 1
ATOM 582 C C . VAL A 1 77 ? -8.357 5.896 7.270 1.00 91.69 77 VAL A C 1
ATOM 584 O O . VAL A 1 77 ? -7.795 4.903 6.816 1.00 91.69 77 VAL A O 1
ATOM 587 N N . ALA A 1 78 ? -7.994 6.479 8.415 1.00 92.69 78 ALA A N 1
ATOM 588 C CA . ALA A 1 78 ? -6.913 5.957 9.244 1.00 92.69 78 ALA A CA 1
ATOM 589 C C . ALA A 1 78 ? -7.233 4.517 9.689 1.00 92.69 78 ALA A C 1
ATOM 591 O O . ALA A 1 78 ? -8.299 4.292 10.275 1.00 92.69 78 ALA A O 1
ATOM 592 N N . PRO A 1 79 ? -6.341 3.545 9.430 1.00 92.06 79 PRO A N 1
ATOM 593 C CA . PRO A 1 79 ? -6.489 2.190 9.943 1.00 92.06 79 PRO A CA 1
ATOM 594 C C . PRO A 1 79 ? -6.611 2.200 11.470 1.00 92.06 79 PRO A C 1
ATOM 596 O O . PRO A 1 79 ? -5.943 2.988 12.143 1.00 92.06 79 PRO A O 1
ATOM 599 N N . ALA A 1 80 ? -7.473 1.339 12.019 1.00 92.75 80 ALA A N 1
ATOM 600 C CA . ALA A 1 80 ? -7.737 1.285 13.454 1.00 92.75 80 ALA A CA 1
ATOM 601 C C . ALA A 1 80 ? -6.463 0.987 14.265 1.00 92.75 80 ALA A C 1
ATOM 603 O O . ALA A 1 80 ? -5.492 0.424 13.760 1.00 92.75 80 ALA A O 1
ATOM 604 N N . ALA A 1 81 ? -6.468 1.355 15.547 1.00 90.44 81 ALA A N 1
ATOM 605 C CA . ALA A 1 81 ? -5.342 1.067 16.425 1.00 90.44 81 ALA A CA 1
ATOM 606 C C . ALA A 1 81 ? -5.098 -0.448 16.512 1.00 90.44 81 ALA A C 1
ATOM 608 O O . ALA A 1 81 ? -6.017 -1.212 16.799 1.00 90.44 81 ALA A O 1
ATOM 609 N N . SER A 1 82 ? -3.843 -0.860 16.324 1.00 91.19 82 SER A N 1
ATOM 610 C CA . SER A 1 82 ? -3.404 -2.262 16.235 1.00 91.19 82 SER A CA 1
ATOM 611 C C . SER A 1 82 ? -3.902 -3.033 15.006 1.00 91.19 82 SER A C 1
ATOM 613 O O . SER A 1 82 ? -3.749 -4.251 14.984 1.00 91.19 82 SER A O 1
ATOM 615 N N . ALA A 1 83 ? -4.459 -2.360 13.991 1.00 92.38 83 ALA A N 1
ATOM 616 C CA . ALA A 1 83 ? -4.784 -3.012 12.726 1.00 92.38 83 ALA A CA 1
ATOM 617 C C . ALA A 1 83 ? -3.496 -3.471 12.029 1.00 92.38 83 ALA A C 1
ATOM 619 O O . ALA A 1 83 ? -2.545 -2.690 11.895 1.00 92.38 83 ALA A O 1
ATOM 620 N N . GLU A 1 84 ? -3.463 -4.725 11.586 1.00 94.06 84 GLU A N 1
ATOM 621 C CA . GLU A 1 84 ? -2.322 -5.267 10.846 1.00 94.06 84 GLU A CA 1
ATOM 622 C C . GLU A 1 84 ? -2.421 -4.835 9.388 1.00 94.06 84 GLU A C 1
ATOM 624 O O . GLU A 1 84 ? -3.421 -5.097 8.717 1.00 94.06 84 GLU A O 1
ATOM 629 N N . ILE A 1 85 ? -1.381 -4.174 8.888 1.00 95.06 85 ILE A N 1
ATOM 630 C CA . ILE A 1 85 ? -1.315 -3.733 7.500 1.00 95.06 85 ILE A CA 1
ATOM 631 C C . ILE A 1 85 ? -0.146 -4.449 6.855 1.00 95.06 85 ILE A C 1
ATOM 633 O O . ILE A 1 85 ? 0.979 -4.361 7.342 1.00 95.06 85 ILE A O 1
ATOM 637 N N . TYR A 1 86 ? -0.392 -5.114 5.736 1.00 94.75 86 TYR A N 1
ATOM 638 C CA . TYR A 1 86 ? 0.685 -5.653 4.923 1.00 94.75 86 TYR A CA 1
ATOM 639 C C . TYR A 1 86 ? 0.447 -5.364 3.451 1.00 94.75 86 TYR A C 1
ATOM 641 O O . TYR A 1 86 ? -0.687 -5.300 2.964 1.00 94.75 86 TYR A O 1
ATOM 649 N N . VAL A 1 87 ? 1.549 -5.145 2.751 1.00 93.75 87 VAL A N 1
ATOM 650 C CA . VAL A 1 87 ? 1.567 -4.728 1.362 1.00 93.75 87 VAL A CA 1
ATOM 651 C C . VAL A 1 87 ? 2.500 -5.646 0.606 1.00 93.75 87 VAL A C 1
ATOM 653 O O . VAL A 1 87 ? 3.653 -5.820 0.988 1.00 93.75 87 VAL A O 1
ATOM 656 N N . ILE A 1 88 ? 1.990 -6.220 -0.477 1.00 92.31 88 ILE A N 1
ATOM 657 C CA . ILE A 1 88 ? 2.782 -7.010 -1.410 1.00 92.31 88 ILE A CA 1
ATOM 658 C C . ILE A 1 88 ? 2.961 -6.173 -2.668 1.00 92.31 88 ILE A C 1
ATOM 660 O O . ILE A 1 88 ? 1.998 -5.916 -3.401 1.00 92.31 88 ILE A O 1
ATOM 664 N N . ASN A 1 89 ? 4.197 -5.747 -2.898 1.00 90.62 89 ASN A N 1
ATOM 665 C CA . ASN A 1 89 ? 4.606 -5.053 -4.104 1.00 90.62 89 ASN A CA 1
ATOM 666 C C . ASN A 1 89 ? 5.143 -6.094 -5.094 1.00 90.62 89 ASN A C 1
ATOM 668 O O . ASN A 1 89 ? 6.130 -6.747 -4.774 1.00 90.62 89 ASN A O 1
ATOM 672 N N . PRO A 1 90 ? 4.534 -6.283 -6.281 1.00 84.25 90 PRO A N 1
ATOM 673 C CA . PRO A 1 90 ? 5.050 -7.221 -7.282 1.00 84.25 90 PRO A CA 1
ATOM 674 C C . PRO A 1 90 ? 6.426 -6.818 -7.840 1.00 84.25 90 PRO A C 1
ATOM 676 O O . PRO A 1 90 ? 7.031 -7.598 -8.574 1.00 84.25 90 PRO A O 1
ATOM 679 N N . GLY A 1 91 ? 6.915 -5.628 -7.483 1.00 76.25 91 GLY A N 1
ATOM 680 C CA . GLY A 1 91 ? 8.155 -5.063 -7.971 1.00 76.25 91 GLY A CA 1
ATOM 681 C C . GLY A 1 91 ? 7.986 -4.471 -9.368 1.00 76.25 91 GLY A C 1
ATOM 682 O O . GLY A 1 91 ? 6.984 -4.677 -10.058 1.00 76.25 91 GLY A O 1
ATOM 683 N N . ARG A 1 92 ? 8.988 -3.701 -9.787 1.00 70.44 92 ARG A N 1
ATOM 684 C CA . ARG A 1 92 ? 9.028 -3.051 -11.097 1.00 70.44 92 ARG A CA 1
ATOM 685 C C . ARG A 1 92 ? 10.193 -3.585 -11.918 1.00 70.44 92 ARG A C 1
ATOM 687 O O . ARG A 1 92 ? 11.334 -3.554 -11.469 1.00 70.44 92 ARG A O 1
ATOM 694 N N . ASP A 1 93 ? 9.917 -4.028 -13.140 1.00 64.81 93 ASP A N 1
ATOM 695 C CA . ASP A 1 93 ? 10.962 -4.361 -14.107 1.00 64.81 93 ASP A CA 1
ATOM 696 C C . ASP A 1 93 ? 11.380 -3.107 -14.872 1.00 64.81 93 ASP A C 1
ATOM 698 O O . ASP A 1 93 ? 10.826 -2.761 -15.916 1.00 64.81 93 ASP A O 1
ATOM 702 N N . THR A 1 94 ? 12.382 -2.398 -14.356 1.00 58.56 94 THR A N 1
ATOM 703 C CA . THR A 1 94 ? 13.031 -1.322 -15.109 1.00 58.56 94 THR A CA 1
ATOM 704 C C . THR A 1 94 ? 14.119 -1.925 -15.992 1.00 58.56 94 THR A C 1
ATOM 706 O O . THR A 1 94 ? 15.289 -1.977 -15.615 1.00 58.56 94 THR A O 1
ATOM 709 N N . SER A 1 95 ? 13.751 -2.395 -17.184 1.00 56.34 95 SER A N 1
ATOM 710 C CA . SER A 1 95 ? 14.735 -2.679 -18.233 1.00 56.34 95 SER A CA 1
ATOM 711 C C . SER A 1 95 ? 15.194 -1.354 -18.844 1.00 56.34 95 SER A C 1
ATOM 713 O O . SER A 1 95 ? 14.636 -0.858 -19.819 1.00 56.34 95 SER A O 1
ATOM 715 N N . LEU A 1 96 ? 16.210 -0.748 -18.232 1.00 60.22 96 LEU A N 1
ATOM 716 C CA . LEU A 1 96 ? 16.865 0.430 -18.784 1.00 60.22 96 LEU A CA 1
ATOM 717 C C . LEU A 1 96 ? 17.852 -0.033 -19.864 1.00 60.22 96 LEU A C 1
ATOM 719 O O . LEU A 1 96 ? 18.957 -0.483 -19.566 1.00 60.22 96 LEU A O 1
ATOM 723 N N . ILE A 1 97 ? 17.436 0.019 -21.133 1.00 64.56 97 ILE A N 1
ATOM 724 C CA . ILE A 1 97 ? 18.368 -0.120 -22.258 1.00 64.56 97 ILE A CA 1
ATOM 725 C C . ILE A 1 97 ? 19.042 1.238 -22.445 1.00 64.56 97 ILE A C 1
ATOM 727 O O . ILE A 1 97 ? 18.683 2.007 -23.337 1.00 64.56 97 ILE A O 1
ATOM 731 N N . ASP A 1 98 ? 19.997 1.552 -21.574 1.00 67.38 98 ASP A N 1
ATOM 732 C CA . ASP A 1 98 ? 20.867 2.693 -21.810 1.00 67.38 98 ASP A CA 1
ATOM 733 C C . ASP A 1 98 ? 21.866 2.346 -22.905 1.00 67.38 98 ASP A C 1
ATOM 735 O O . ASP A 1 98 ? 22.522 1.300 -22.920 1.00 67.38 98 ASP A O 1
ATOM 739 N N . VAL A 1 99 ? 21.982 3.266 -23.849 1.00 77.25 99 VAL A N 1
ATOM 740 C CA . VAL A 1 99 ? 23.052 3.236 -24.826 1.00 77.25 99 VAL A CA 1
ATOM 741 C C . VAL A 1 99 ? 24.349 3.514 -24.065 1.00 77.25 99 VAL A C 1
ATOM 743 O O . VAL A 1 99 ? 24.466 4.547 -23.409 1.00 77.25 99 VAL A O 1
ATOM 746 N N . SER A 1 100 ? 25.317 2.596 -24.132 1.00 76.62 100 SER A N 1
ATOM 747 C CA . SER A 1 100 ? 26.613 2.796 -23.477 1.00 76.62 100 SER A CA 1
ATOM 748 C C . SER A 1 100 ? 27.248 4.113 -23.925 1.00 76.62 100 SER A C 1
ATOM 750 O O . SER A 1 100 ? 27.071 4.529 -25.076 1.00 76.62 100 SER A O 1
ATOM 752 N N . ASP A 1 101 ? 28.044 4.736 -23.057 1.00 78.50 101 ASP A N 1
ATOM 753 C CA . ASP A 1 101 ? 28.791 5.931 -23.445 1.00 78.50 101 ASP A CA 1
ATOM 754 C C . ASP A 1 101 ? 29.598 5.678 -24.734 1.00 78.50 101 ASP A C 1
ATOM 756 O O . ASP A 1 101 ? 30.087 4.570 -24.982 1.00 78.50 101 ASP A O 1
ATOM 760 N N . ALA A 1 102 ? 29.651 6.687 -25.602 1.00 78.19 102 ALA A N 1
ATOM 761 C CA . ALA A 1 102 ? 30.252 6.614 -26.935 1.00 78.19 102 ALA A CA 1
ATOM 762 C C . ALA A 1 102 ? 29.699 5.528 -27.892 1.00 78.19 102 ALA A C 1
ATOM 764 O O . ALA A 1 102 ? 30.355 5.189 -28.882 1.00 78.19 102 ALA A O 1
ATOM 765 N N . ALA A 1 103 ? 28.488 4.990 -27.685 1.00 82.94 103 ALA A N 1
ATOM 766 C CA . ALA A 1 103 ? 27.954 3.988 -28.615 1.00 82.94 103 ALA A CA 1
ATOM 767 C C . ALA A 1 103 ? 27.749 4.520 -30.042 1.00 82.94 103 ALA A C 1
ATOM 769 O O . ALA A 1 103 ? 27.726 3.724 -30.984 1.00 82.94 103 ALA A O 1
ATOM 770 N N . VAL A 1 104 ? 27.585 5.831 -30.236 1.00 82.94 104 VAL A N 1
ATOM 771 C CA . VAL A 1 104 ? 27.592 6.443 -31.570 1.00 82.94 104 VAL A CA 1
ATOM 772 C C . VAL A 1 104 ? 29.035 6.779 -31.936 1.00 82.94 104 VAL A C 1
ATOM 774 O O . VAL A 1 104 ? 29.583 7.787 -31.502 1.00 82.94 104 VAL A O 1
ATOM 777 N N . THR A 1 105 ? 29.656 5.918 -32.740 1.00 86.75 105 THR A N 1
ATOM 778 C CA . THR A 1 105 ? 30.987 6.163 -33.309 1.00 86.75 105 THR A CA 1
ATOM 779 C C . THR A 1 105 ? 30.866 6.833 -34.676 1.00 86.75 105 THR A C 1
ATOM 781 O O . THR A 1 105 ? 29.839 6.725 -35.342 1.00 86.75 105 THR A O 1
ATOM 784 N N . THR A 1 106 ? 31.930 7.482 -35.149 1.00 80.94 106 THR A N 1
ATOM 785 C CA . THR A 1 106 ? 31.971 8.147 -36.467 1.00 80.94 106 THR A CA 1
ATOM 786 C C . THR A 1 106 ? 31.658 7.200 -37.630 1.00 80.94 106 THR A C 1
ATOM 788 O O . THR A 1 106 ? 31.108 7.627 -38.636 1.00 80.94 106 THR A O 1
ATOM 791 N N . ALA A 1 107 ? 31.931 5.901 -37.473 1.00 80.88 107 ALA A N 1
ATOM 792 C CA . ALA A 1 107 ? 31.577 4.866 -38.446 1.00 80.88 107 ALA A CA 1
ATOM 793 C C . ALA A 1 107 ? 30.058 4.639 -38.589 1.00 80.88 107 ALA A C 1
ATOM 795 O O . ALA A 1 107 ? 29.621 4.050 -39.572 1.00 80.88 107 ALA A O 1
ATOM 796 N N . LYS A 1 108 ? 29.258 5.081 -37.612 1.00 78.62 108 LYS A N 1
ATOM 797 C CA . LYS A 1 108 ? 27.791 4.989 -37.630 1.00 78.62 108 LYS A CA 1
ATOM 798 C C . LYS A 1 108 ? 27.117 6.223 -38.244 1.00 78.62 108 LYS A C 1
ATOM 800 O O . LYS A 1 108 ? 25.904 6.200 -38.408 1.00 78.62 108 LYS A O 1
ATOM 805 N N . ILE A 1 109 ? 27.873 7.282 -38.560 1.00 78.81 109 ILE A N 1
ATOM 806 C CA . ILE A 1 109 ? 27.367 8.565 -39.092 1.00 78.81 109 ILE A CA 1
ATOM 807 C C . ILE A 1 109 ? 27.805 8.766 -40.561 1.00 78.81 109 ILE A C 1
ATOM 809 O O . ILE A 1 109 ? 28.210 9.859 -40.946 1.00 78.81 109 ILE A O 1
ATOM 813 N N . ALA A 1 110 ? 27.790 7.708 -41.375 1.00 65.12 110 ALA A N 1
ATOM 814 C CA . ALA A 1 110 ? 28.143 7.779 -42.798 1.00 65.12 110 ALA A CA 1
ATOM 815 C C . ALA A 1 110 ? 26.900 7.846 -43.692 1.00 65.12 110 ALA A C 1
ATOM 817 O O . ALA A 1 110 ? 25.944 7.086 -43.413 1.00 65.12 110 ALA A O 1
#

pLDDT: mean 84.09, std 11.36, range [53.97, 95.06]

Sequence (110 aa):
MAYIGRRPDEVFRAQADHDSFTGDGSTVIFDLSVDAPDNDADLAVFVDNVRQEPGSSKSYTIGADGSGNIRRITFVVAPAASAEIYVINPGRDTSLIDVSDAAVTTAKIA

Solvent-accessible surface area (backbone atoms only — not comparable to full-atom values): 6806 Å² total; per-residue (Å²): 136,85,83,90,65,84,73,80,81,85,71,80,68,41,70,64,45,77,49,76,52,68,25,70,48,70,59,33,73,46,74,52,96,56,67,53,60,99,44,56,77,68,45,48,41,26,49,70,88,40,77,58,51,60,36,87,91,54,40,27,40,70,36,57,39,102,84,70,47,46,23,20,40,38,38,68,61,43,42,49,64,74,31,47,28,41,33,43,37,59,46,63,75,80,82,76,84,70,79,57,88,76,70,80,44,77,88,74,74,117

Secondary structure (DSSP, 8-state):
----SPPP---PPPPPEEEEEE--SS--EEE-SSPPPSSTTTSEEEETTEEPPBSTTSSEEEEE-TTS-EEEEEESSPPPTT-EEEEEE--------PPPTT-S-GGG--

Mean predicted aligned error: 10.54 Å

Radius of gyration: 20.44 Å; Cα contacts (8 Å, |Δi|>4): 193; chains: 1; bounding box: 45×44×59 Å